Protein AF-A0AAW1M6V9-F1 (afdb_monomer_lite)

Foldseek 3Di:
DPPADKDKDAADQVQDLDSVLRIAIDGPVQVVCVVVVHDHDLSRVQVVVSVVQVVQVPDPPRFNEFEDRPCCVPVNCVVVDVVVVCVSVVSSVVVCVVVVGPYYDDDDDDD

Sequence (111 aa):
MIEGETFDIYFDADLFYFKEEGKTKVHKNDLKQFLDSSELSVPIIQIFMRTLRDYLLKAETGPRIGWLCLETTLDTKLIKNATDAITYVTEAFMKSDRNKEEFIMAPIYDR

Organism: Saponaria officinalis (NCBI:txid3572)

Structure (mmCIF, N/CA/C/O backbone):
data_AF-A0AAW1M6V9-F1
#
_entry.id   AF-A0AAW1M6V9-F1
#
loop_
_atom_site.group_PDB
_atom_site.id
_atom_site.type_symbol
_atom_site.label_atom_id
_atom_site.label_alt_id
_atom_site.label_comp_id
_atom_site.label_asym_id
_atom_site.label_entity_id
_atom_site.label_seq_id
_atom_site.pdbx_PDB_ins_code
_atom_site.Cartn_x
_atom_site.Cartn_y
_atom_site.Cartn_z
_atom_site.occupancy
_atom_site.B_iso_or_equiv
_atom_site.auth_seq_id
_atom_site.auth_comp_id
_atom_site.auth_asym_id
_atom_site.auth_atom_id
_atom_site.pdbx_PDB_model_num
ATOM 1 N N . MET A 1 1 ? -10.702 0.369 30.029 1.00 42.56 1 MET A N 1
ATOM 2 C CA . MET A 1 1 ? -10.553 -0.050 28.622 1.00 42.56 1 MET A CA 1
ATOM 3 C C . MET A 1 1 ? -9.155 -0.614 28.501 1.00 42.56 1 MET A C 1
ATOM 5 O O . MET A 1 1 ? -8.228 0.107 28.834 1.00 42.56 1 MET A O 1
ATOM 9 N N . ILE A 1 2 ? -8.997 -1.899 28.184 1.00 43.28 2 ILE A N 1
ATOM 10 C CA . ILE A 1 2 ? -7.659 -2.452 27.946 1.00 43.28 2 ILE A CA 1
ATOM 11 C C . ILE A 1 2 ? -7.262 -1.922 26.572 1.00 43.28 2 ILE A C 1
ATOM 13 O O . ILE A 1 2 ? -7.879 -2.308 25.581 1.00 43.28 2 ILE A O 1
ATOM 17 N N . GLU A 1 3 ? -6.329 -0.972 26.530 1.00 48.88 3 GLU A N 1
ATOM 18 C CA . GLU A 1 3 ? -5.642 -0.607 25.293 1.00 48.88 3 GLU A CA 1
ATOM 19 C C . GLU A 1 3 ? -5.102 -1.905 24.695 1.00 48.88 3 GLU A C 1
ATOM 21 O O . GLU A 1 3 ? -4.244 -2.567 25.279 1.00 48.88 3 GLU A O 1
ATOM 26 N N . GLY A 1 4 ? -5.706 -2.342 23.590 1.00 61.28 4 GLY A N 1
ATOM 27 C CA . GLY A 1 4 ? -5.284 -3.558 22.919 1.00 61.28 4 GLY A CA 1
ATOM 28 C C . GLY A 1 4 ? -3.827 -3.408 22.505 1.00 61.28 4 GLY A C 1
ATOM 29 O O . GLY A 1 4 ? -3.448 -2.378 21.941 1.00 61.28 4 GLY A O 1
ATOM 30 N N . GLU A 1 5 ? -3.018 -4.429 22.791 1.00 76.88 5 GLU A N 1
ATOM 31 C CA . GLU A 1 5 ? -1.633 -4.493 22.326 1.00 76.88 5 GLU A CA 1
ATOM 32 C C . GLU A 1 5 ? -1.571 -4.109 20.846 1.00 76.88 5 GLU A C 1
ATOM 34 O O . GLU A 1 5 ? -2.280 -4.661 19.997 1.00 76.88 5 GLU A O 1
ATOM 39 N N . THR A 1 6 ? -0.752 -3.101 20.587 1.00 78.12 6 THR A N 1
ATOM 40 C CA . THR A 1 6 ? -0.552 -2.502 19.278 1.00 78.12 6 THR A CA 1
ATOM 41 C C . THR A 1 6 ? 0.898 -2.723 18.902 1.00 78.12 6 THR A C 1
ATOM 43 O O . THR A 1 6 ? 1.780 -2.564 19.747 1.00 78.12 6 THR A O 1
ATOM 46 N N . PHE A 1 7 ? 1.152 -3.075 17.651 1.00 80.88 7 PHE A N 1
ATOM 47 C CA . PHE A 1 7 ? 2.505 -3.238 17.142 1.00 80.88 7 PHE A CA 1
ATOM 48 C C . PHE A 1 7 ? 2.664 -2.513 15.811 1.00 80.88 7 PHE A C 1
ATOM 50 O O . PHE A 1 7 ? 1.717 -2.340 15.043 1.00 80.88 7 PHE A O 1
ATOM 57 N N . ASP A 1 8 ? 3.884 -2.053 15.575 1.00 80.94 8 ASP A N 1
ATOM 58 C CA . ASP A 1 8 ? 4.241 -1.275 14.404 1.00 80.94 8 ASP A CA 1
ATOM 59 C C . ASP A 1 8 ? 4.926 -2.184 13.381 1.00 80.94 8 ASP A C 1
ATOM 61 O O . ASP A 1 8 ? 5.904 -2.863 13.700 1.00 80.94 8 ASP A O 1
ATOM 65 N N . ILE A 1 9 ? 4.420 -2.184 12.149 1.00 74.88 9 ILE A N 1
ATOM 66 C CA . ILE A 1 9 ? 5.059 -2.847 11.015 1.00 74.88 9 ILE A CA 1
ATOM 67 C C . ILE A 1 9 ? 5.765 -1.785 10.180 1.00 74.88 9 ILE A C 1
ATOM 69 O O . ILE A 1 9 ? 5.148 -0.819 9.725 1.00 74.88 9 ILE A O 1
ATOM 73 N N . TYR A 1 10 ? 7.067 -1.979 9.992 1.00 73.69 10 TYR A N 1
ATOM 74 C CA . TYR A 1 10 ? 7.930 -1.082 9.237 1.00 73.69 10 TYR A CA 1
ATOM 75 C C . TYR A 1 10 ? 8.211 -1.661 7.854 1.00 73.69 10 TYR A C 1
ATOM 77 O O . TYR A 1 10 ? 8.535 -2.840 7.718 1.00 73.69 10 TYR A O 1
ATOM 85 N N . PHE A 1 11 ? 8.120 -0.803 6.848 1.00 67.50 11 PHE A N 1
ATOM 86 C CA . PHE A 1 11 ? 8.471 -1.086 5.463 1.00 67.50 11 PHE A CA 1
ATOM 87 C C . PHE A 1 11 ? 9.568 -0.115 5.020 1.00 67.50 11 PHE A C 1
ATOM 89 O O . PHE A 1 11 ? 9.724 0.959 5.604 1.00 67.50 11 PHE A O 1
ATOM 96 N N . ASP A 1 12 ? 10.334 -0.487 3.996 1.00 63.91 12 ASP A N 1
ATOM 97 C CA . ASP A 1 12 ? 11.425 0.349 3.494 1.00 63.91 12 ASP A CA 1
ATOM 98 C C . ASP A 1 12 ? 10.887 1.683 2.945 1.00 63.91 12 ASP A C 1
ATOM 100 O O . ASP A 1 12 ? 10.114 1.711 1.988 1.00 63.91 12 ASP A O 1
ATOM 104 N N . ALA A 1 13 ? 11.271 2.795 3.580 1.00 54.16 13 ALA A N 1
ATOM 105 C CA . ALA A 1 13 ? 10.742 4.130 3.309 1.00 54.16 13 ALA A CA 1
ATOM 106 C C . ALA A 1 13 ? 11.024 4.616 1.874 1.00 54.16 13 ALA A C 1
ATOM 108 O O . ALA A 1 13 ? 10.273 5.441 1.348 1.00 54.16 13 ALA A O 1
ATOM 109 N N . ASP A 1 14 ? 12.069 4.082 1.232 1.00 52.62 14 ASP A N 1
ATOM 110 C CA . ASP A 1 14 ? 12.476 4.447 -0.132 1.00 52.62 14 ASP A CA 1
ATOM 111 C C . ASP A 1 14 ? 11.467 3.982 -1.198 1.00 52.62 14 ASP A C 1
ATOM 113 O O . ASP A 1 14 ? 11.513 4.400 -2.358 1.00 52.62 14 ASP A O 1
ATOM 117 N N . LEU A 1 15 ? 10.496 3.166 -0.789 1.00 50.44 15 LEU A N 1
ATOM 118 C CA . LEU A 1 15 ? 9.433 2.622 -1.622 1.00 50.44 15 LEU A CA 1
ATOM 119 C C . LEU A 1 15 ? 8.162 3.486 -1.664 1.00 50.44 15 LEU A C 1
ATOM 121 O O . LEU A 1 15 ? 7.245 3.149 -2.413 1.00 50.44 15 LEU A O 1
ATOM 125 N N . PHE A 1 16 ? 8.089 4.582 -0.899 1.00 53.72 16 PHE A N 1
ATOM 126 C CA . PHE A 1 16 ? 6.845 5.338 -0.696 1.00 53.72 16 PHE A CA 1
ATOM 127 C C . PHE A 1 16 ? 6.894 6.767 -1.224 1.00 53.72 16 PHE A C 1
ATOM 129 O O . PHE A 1 16 ? 7.960 7.375 -1.350 1.00 53.72 16 PHE A O 1
ATOM 136 N N . TYR A 1 17 ? 5.719 7.321 -1.540 1.00 52.38 17 TYR A N 1
ATOM 137 C CA . TYR A 1 17 ? 5.567 8.694 -2.025 1.00 52.38 17 TYR A CA 1
ATOM 138 C C . TYR A 1 17 ? 5.848 9.697 -0.909 1.00 52.38 17 TYR A C 1
ATOM 140 O O . TYR A 1 17 ? 6.528 10.690 -1.175 1.00 52.38 17 TYR A O 1
ATOM 148 N N . PHE A 1 18 ? 5.480 9.354 0.332 1.00 51.00 18 PHE A N 1
ATOM 149 C CA . PHE A 1 18 ? 5.724 10.153 1.530 1.00 51.00 18 PHE A CA 1
ATOM 150 C C . PHE A 1 18 ? 6.457 9.335 2.610 1.00 51.00 18 PHE A C 1
ATOM 152 O O . PHE A 1 18 ? 6.105 8.194 2.886 1.00 51.00 18 PHE A O 1
ATOM 159 N N . LYS A 1 19 ? 7.481 9.916 3.259 1.00 50.44 19 LYS A N 1
ATOM 160 C CA . LYS A 1 19 ? 8.318 9.219 4.268 1.00 50.44 19 LYS A CA 1
ATOM 161 C C . LYS A 1 19 ? 7.529 8.686 5.470 1.00 50.44 19 LYS A C 1
ATOM 163 O O . LYS A 1 19 ? 7.936 7.707 6.088 1.00 50.44 19 LYS A O 1
ATOM 168 N N . GLU A 1 20 ? 6.415 9.332 5.794 1.00 55.12 20 GLU A N 1
ATOM 169 C CA . GLU A 1 20 ? 5.517 8.954 6.891 1.00 55.12 20 GLU A CA 1
ATOM 170 C C . GLU A 1 20 ? 4.732 7.665 6.586 1.00 55.12 20 GLU A C 1
ATOM 172 O O . GLU A 1 20 ? 4.233 7.019 7.501 1.00 55.12 20 GLU A O 1
ATOM 177 N N . GLU A 1 21 ? 4.698 7.229 5.321 1.00 61.44 21 GLU A N 1
ATOM 178 C CA . GLU A 1 21 ? 3.997 6.021 4.881 1.00 61.44 21 GLU A CA 1
ATOM 179 C C . GLU A 1 21 ? 4.813 4.739 5.105 1.00 61.44 21 GLU A C 1
ATOM 181 O O . GLU A 1 21 ? 4.280 3.654 4.908 1.00 61.44 21 GLU A O 1
ATOM 186 N N . GLY A 1 22 ? 6.069 4.803 5.564 1.00 64.56 22 GLY A N 1
ATOM 187 C CA . GLY A 1 22 ? 6.906 3.621 5.842 1.00 64.56 22 GLY A CA 1
ATOM 188 C C . GLY A 1 22 ? 6.467 2.780 7.053 1.00 64.56 22 GLY A C 1
ATOM 189 O O . GLY A 1 22 ? 7.149 1.826 7.423 1.00 64.56 22 GLY A O 1
ATOM 190 N N . LYS A 1 23 ? 5.346 3.125 7.694 1.00 72.94 23 LYS A N 1
ATOM 191 C CA . LYS A 1 23 ? 4.867 2.509 8.931 1.00 72.94 23 LYS A CA 1
ATOM 192 C C . LYS A 1 23 ? 3.363 2.245 8.862 1.00 72.94 23 LYS A C 1
ATOM 194 O O . LYS A 1 23 ? 2.603 3.156 8.561 1.00 72.94 23 LYS A O 1
ATOM 199 N N . THR A 1 24 ? 2.942 1.036 9.222 1.00 77.50 24 THR A N 1
ATOM 200 C CA . THR A 1 24 ? 1.531 0.694 9.457 1.00 77.50 24 THR A CA 1
ATOM 201 C C . THR A 1 24 ? 1.377 0.201 10.891 1.00 77.50 24 THR A C 1
ATOM 203 O O . THR A 1 24 ? 2.114 -0.680 11.338 1.00 77.50 24 THR A O 1
ATOM 206 N N . LYS A 1 25 ? 0.428 0.781 11.627 1.00 80.69 25 LYS A N 1
ATOM 207 C CA . LYS A 1 25 ? 0.112 0.395 13.005 1.00 80.69 25 LYS A CA 1
ATOM 208 C C . LYS A 1 25 ? -0.996 -0.658 12.998 1.00 80.69 25 LYS A C 1
ATOM 210 O O . LYS A 1 25 ? -2.019 -0.450 12.358 1.00 80.69 25 LYS A O 1
ATOM 215 N N . VAL A 1 26 ? -0.797 -1.761 13.717 1.00 81.69 26 VAL A N 1
ATOM 216 C CA . VAL A 1 26 ? -1.743 -2.885 13.767 1.00 81.69 26 VAL A CA 1
ATOM 217 C C . VAL A 1 26 ? -2.171 -3.150 15.202 1.00 81.69 26 VAL A C 1
ATOM 219 O O . VAL A 1 26 ? -1.342 -3.311 16.100 1.00 81.69 26 VAL A O 1
ATOM 222 N N . HIS A 1 27 ? -3.477 -3.235 15.415 1.00 86.00 27 HIS A N 1
ATOM 223 C CA . HIS A 1 27 ? -4.090 -3.670 16.659 1.00 86.00 27 HIS A CA 1
ATOM 224 C C . HIS A 1 27 ? -4.420 -5.166 16.602 1.00 86.00 27 HIS A C 1
ATOM 226 O O . HIS A 1 27 ? -4.761 -5.709 15.554 1.00 86.00 27 HIS A O 1
ATOM 232 N N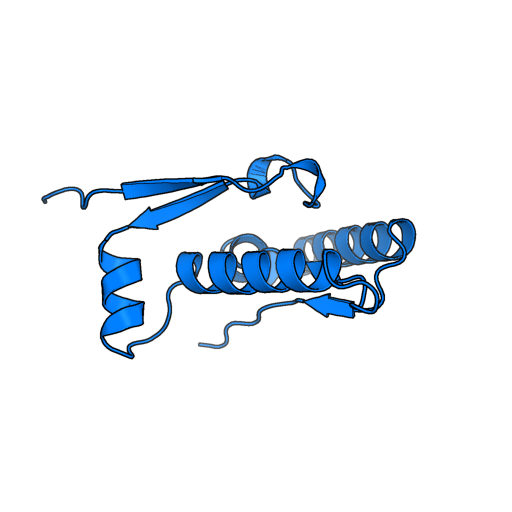 . LYS A 1 28 ? -4.435 -5.853 17.754 1.00 83.38 28 LYS A N 1
ATOM 233 C CA . LYS A 1 28 ? -4.912 -7.254 17.823 1.00 83.38 28 LYS A CA 1
ATOM 234 C C . LYS A 1 28 ? -6.304 -7.464 17.203 1.00 83.38 28 LYS A C 1
ATOM 236 O O . LYS A 1 28 ? -6.573 -8.536 16.666 1.00 83.38 28 LYS A O 1
ATOM 241 N N . ASN A 1 29 ? -7.174 -6.455 17.255 1.00 84.88 29 ASN A N 1
ATOM 242 C CA . ASN A 1 29 ? -8.499 -6.518 16.636 1.00 84.88 29 ASN A CA 1
ATOM 243 C C . ASN A 1 29 ? -8.440 -6.601 15.103 1.00 84.88 29 ASN A C 1
ATOM 245 O O . ASN A 1 29 ? -9.269 -7.296 14.528 1.00 84.88 29 ASN A O 1
ATOM 249 N N . ASP A 1 30 ? -7.448 -5.980 14.462 1.00 82.88 30 ASP A N 1
ATOM 250 C CA . ASP A 1 30 ? -7.242 -6.061 13.010 1.00 82.88 30 ASP A CA 1
ATOM 251 C C . ASP A 1 30 ? -6.919 -7.501 12.581 1.00 82.88 30 ASP A C 1
ATOM 253 O O . ASP A 1 30 ? -7.467 -8.025 11.613 1.00 82.88 30 ASP A O 1
ATOM 257 N N . LEU A 1 31 ? -6.076 -8.190 13.361 1.00 83.94 31 LEU A N 1
ATOM 258 C CA . LEU A 1 31 ? -5.754 -9.602 13.131 1.00 83.94 31 LEU A CA 1
ATOM 259 C C . LEU A 1 31 ? -6.967 -10.506 13.342 1.00 83.94 31 LEU A C 1
ATOM 261 O O . LEU A 1 31 ? -7.180 -11.448 12.581 1.00 83.94 31 LEU A O 1
ATOM 265 N N . LYS A 1 32 ? -7.766 -10.227 14.376 1.00 84.81 32 LYS A N 1
ATOM 266 C CA . LYS A 1 32 ? -9.000 -10.972 14.622 1.00 84.81 32 LYS A CA 1
ATOM 267 C C . LYS A 1 32 ? -9.962 -10.824 13.444 1.00 84.81 32 LYS A C 1
ATOM 269 O O . LYS A 1 32 ? -10.511 -11.822 12.996 1.00 84.81 32 LYS A O 1
ATOM 274 N N . GLN A 1 33 ? -10.114 -9.609 12.914 1.00 83.44 33 GLN A N 1
ATOM 275 C CA . GLN A 1 33 ? -10.970 -9.363 11.756 1.00 83.44 33 GLN A CA 1
ATOM 276 C C . GLN A 1 33 ? -10.527 -10.145 10.516 1.00 83.44 33 GLN A C 1
ATOM 278 O O . GLN A 1 33 ? -11.363 -10.696 9.801 1.00 83.44 33 GLN A O 1
ATOM 283 N N . PHE A 1 34 ? -9.214 -10.245 10.298 1.00 85.94 34 PHE A N 1
ATOM 284 C CA . PHE A 1 34 ? -8.646 -11.071 9.235 1.00 85.94 34 PHE A CA 1
ATOM 285 C C . PHE A 1 34 ? -8.954 -12.568 9.417 1.00 85.94 34 PHE A C 1
ATOM 287 O O . PHE A 1 34 ? -9.334 -13.237 8.459 1.00 85.94 34 PHE A O 1
ATOM 294 N N . LEU A 1 35 ? -8.812 -13.098 10.636 1.00 87.69 35 LEU A N 1
ATOM 295 C CA . LEU A 1 35 ? -9.018 -14.525 10.924 1.00 87.69 35 LEU A CA 1
ATOM 296 C C . LEU A 1 35 ? -10.495 -14.938 10.906 1.00 87.69 35 LEU A C 1
ATOM 298 O O . LEU A 1 35 ? -10.821 -16.029 10.443 1.00 87.69 35 LEU A O 1
ATOM 302 N N . ASP A 1 36 ? -11.387 -14.065 11.369 1.00 89.50 36 ASP A N 1
ATOM 303 C CA . ASP A 1 36 ? -12.816 -14.363 11.503 1.00 89.50 36 ASP A CA 1
ATOM 304 C C . ASP A 1 36 ? -13.597 -14.143 10.188 1.00 89.50 36 ASP A C 1
ATOM 306 O O . ASP A 1 36 ? -14.826 -14.211 10.180 1.00 89.50 36 ASP A O 1
ATOM 310 N N . SER A 1 37 ? -12.908 -13.891 9.063 1.00 76.62 37 SER A N 1
ATOM 311 C CA . SER A 1 37 ? -13.514 -13.568 7.755 1.00 76.62 37 SER A CA 1
ATOM 312 C C . SER A 1 37 ? -14.491 -12.385 7.805 1.00 76.62 37 SER A C 1
ATOM 314 O O . SER A 1 37 ? -15.437 -12.311 7.018 1.00 76.62 37 SER A O 1
ATOM 316 N N . SER A 1 38 ? -14.284 -11.463 8.746 1.00 80.81 38 SER A N 1
ATOM 317 C CA . SER A 1 38 ? -15.028 -10.209 8.788 1.00 80.81 38 SER A CA 1
ATOM 318 C C . SER A 1 38 ? -14.440 -9.203 7.797 1.00 80.81 38 SER A C 1
ATOM 320 O O . SER A 1 38 ? -13.434 -9.463 7.139 1.00 80.81 38 SER A O 1
ATOM 322 N N . GLU A 1 39 ? -15.052 -8.026 7.715 1.00 84.81 39 GLU A N 1
ATOM 323 C CA . GLU A 1 39 ? -14.516 -6.907 6.948 1.00 84.81 39 GLU A CA 1
ATOM 324 C C . GLU A 1 39 ? -13.059 -6.614 7.341 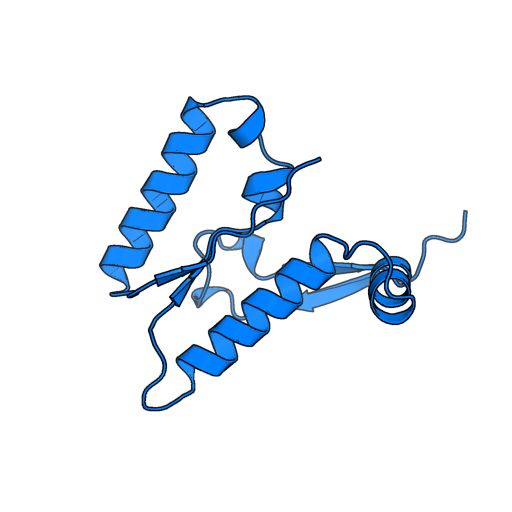1.00 84.81 39 GLU A C 1
ATOM 326 O O . GLU A 1 39 ? -12.738 -6.465 8.523 1.00 84.81 39 GLU A O 1
ATOM 331 N N . LEU A 1 40 ? -12.172 -6.586 6.343 1.00 84.44 40 LEU A N 1
ATOM 332 C CA . LEU A 1 40 ? -10.749 -6.357 6.560 1.00 84.44 40 LEU A CA 1
ATOM 333 C C . LEU A 1 40 ? -10.514 -4.902 6.950 1.00 84.44 40 LEU A C 1
ATOM 335 O O . LEU A 1 40 ? -10.971 -3.989 6.262 1.00 84.44 40 LEU A O 1
ATOM 339 N N . SER A 1 41 ? -9.743 -4.677 8.010 1.00 83.69 41 SER A N 1
ATOM 340 C CA . SER A 1 41 ? -9.348 -3.321 8.360 1.00 83.69 41 SER A CA 1
ATOM 341 C C . SER A 1 41 ? -8.306 -2.751 7.405 1.00 83.69 41 SER A C 1
ATOM 343 O O . SER A 1 41 ? -7.532 -3.461 6.753 1.00 83.69 41 SER A O 1
ATOM 345 N N . VAL A 1 42 ? -8.262 -1.421 7.372 1.00 80.06 42 VAL A N 1
ATOM 346 C CA . VAL A 1 42 ? -7.314 -0.636 6.578 1.00 80.06 42 VAL A CA 1
ATOM 347 C C . VAL A 1 42 ? -5.857 -1.068 6.805 1.00 80.06 42 VAL A C 1
ATOM 349 O O . VAL A 1 42 ? -5.177 -1.297 5.800 1.00 80.06 42 VAL A O 1
ATOM 352 N N . PRO A 1 43 ? -5.372 -1.282 8.050 1.00 81.62 43 PRO A N 1
ATOM 353 C CA . PRO A 1 43 ? -4.014 -1.774 8.277 1.00 81.62 43 PRO A CA 1
ATOM 354 C C . PRO A 1 43 ? -3.725 -3.112 7.588 1.00 81.62 43 PRO A C 1
ATOM 356 O O . PRO A 1 43 ? -2.669 -3.272 6.977 1.00 81.62 43 PRO A O 1
ATOM 359 N N . ILE A 1 44 ? -4.662 -4.067 7.625 1.00 85.38 44 ILE A N 1
ATOM 360 C CA . ILE A 1 44 ? -4.480 -5.388 7.002 1.00 85.38 44 ILE A CA 1
ATOM 361 C C . ILE A 1 44 ? -4.402 -5.270 5.481 1.00 85.38 44 ILE A C 1
ATOM 363 O O . ILE A 1 44 ? -3.512 -5.861 4.865 1.00 85.38 44 ILE A O 1
ATOM 367 N N . ILE A 1 45 ? -5.280 -4.468 4.874 1.00 83.69 45 ILE A N 1
ATOM 368 C CA . ILE A 1 45 ? -5.262 -4.224 3.426 1.00 83.69 45 ILE A CA 1
ATOM 369 C C . ILE A 1 45 ? -3.945 -3.554 3.019 1.00 83.69 45 ILE A C 1
ATOM 371 O O . ILE A 1 45 ? -3.307 -3.981 2.055 1.00 83.69 45 ILE A O 1
ATOM 375 N N . GLN A 1 46 ? -3.493 -2.544 3.770 1.00 80.62 46 GLN A N 1
ATOM 376 C CA . GLN A 1 46 ? -2.206 -1.893 3.526 1.00 80.62 46 GLN A CA 1
ATOM 377 C C . GLN A 1 46 ? -1.049 -2.898 3.576 1.00 80.62 46 GLN A C 1
ATOM 379 O O . GLN A 1 46 ? -0.232 -2.922 2.658 1.00 80.62 46 GLN A O 1
ATOM 384 N N . ILE A 1 47 ? -0.981 -3.746 4.608 1.00 82.81 47 ILE A N 1
ATOM 385 C CA . ILE A 1 47 ? 0.082 -4.753 4.760 1.00 82.81 47 ILE A CA 1
ATOM 386 C C . ILE A 1 47 ? 0.078 -5.740 3.600 1.00 82.81 47 ILE A C 1
ATOM 388 O O . ILE A 1 47 ? 1.138 -6.028 3.040 1.00 82.81 47 ILE A O 1
ATOM 392 N N . PHE A 1 48 ? -1.098 -6.249 3.229 1.00 84.44 48 PHE A N 1
ATOM 393 C CA . PHE A 1 48 ? -1.238 -7.198 2.132 1.00 84.44 48 PHE A CA 1
ATOM 394 C C . PHE A 1 48 ? -0.731 -6.598 0.820 1.00 84.44 48 PHE A C 1
ATOM 396 O O . PHE A 1 48 ? 0.136 -7.174 0.168 1.00 84.44 48 PHE A O 1
ATOM 403 N N . MET A 1 49 ? -1.216 -5.410 0.462 1.00 82.31 49 MET A N 1
ATOM 404 C CA . MET A 1 49 ? -0.858 -4.773 -0.803 1.00 82.31 49 MET A CA 1
ATOM 405 C C . MET A 1 49 ? 0.621 -4.368 -0.853 1.00 82.31 49 MET A C 1
ATOM 407 O O . MET A 1 49 ? 1.263 -4.515 -1.891 1.00 82.31 49 MET A O 1
ATOM 411 N N . ARG A 1 50 ? 1.195 -3.919 0.270 1.00 79.88 50 ARG A N 1
ATOM 412 C CA . ARG A 1 50 ? 2.638 -3.636 0.380 1.00 79.88 50 ARG A CA 1
ATOM 413 C C . ARG A 1 50 ? 3.469 -4.900 0.189 1.00 79.88 50 ARG A C 1
ATOM 415 O O . ARG A 1 50 ? 4.407 -4.907 -0.599 1.00 79.88 50 ARG A O 1
ATOM 422 N N . THR A 1 51 ? 3.069 -5.986 0.845 1.00 82.62 51 THR A N 1
ATOM 423 C CA . THR A 1 51 ? 3.729 -7.291 0.714 1.00 82.62 51 THR A CA 1
ATOM 424 C C . THR A 1 51 ? 3.636 -7.811 -0.721 1.00 82.62 51 THR A C 1
ATOM 426 O O . THR A 1 51 ? 4.618 -8.323 -1.255 1.00 82.62 51 THR A O 1
ATOM 429 N N . LEU A 1 52 ? 2.484 -7.629 -1.373 1.00 83.88 52 LEU A N 1
ATOM 430 C CA . LEU A 1 52 ? 2.282 -7.977 -2.776 1.00 83.88 52 LEU A CA 1
ATOM 431 C C . LEU A 1 52 ? 3.206 -7.168 -3.695 1.00 83.88 52 LEU A C 1
ATOM 433 O O . LEU A 1 52 ? 3.859 -7.749 -4.558 1.00 83.88 52 LEU A O 1
ATOM 437 N N . ARG A 1 53 ? 3.317 -5.851 -3.490 1.00 80.38 53 ARG A N 1
ATOM 438 C CA . ARG A 1 53 ? 4.239 -4.994 -4.249 1.00 80.38 53 ARG A CA 1
ATOM 439 C C . ARG A 1 53 ? 5.687 -5.454 -4.107 1.00 80.38 53 ARG A C 1
ATOM 441 O O . ARG A 1 53 ? 6.368 -5.615 -5.113 1.00 80.38 53 ARG A O 1
ATOM 448 N N . ASP A 1 54 ? 6.145 -5.684 -2.880 1.00 79.19 54 ASP A N 1
ATOM 449 C CA . ASP A 1 54 ? 7.525 -6.100 -2.606 1.00 79.19 54 ASP A CA 1
ATOM 450 C C . ASP A 1 54 ? 7.837 -7.468 -3.206 1.00 79.19 54 ASP A C 1
ATOM 452 O O . ASP A 1 54 ? 8.934 -7.694 -3.720 1.00 79.19 54 ASP A O 1
ATOM 456 N N . TYR A 1 55 ? 6.869 -8.382 -3.152 1.00 83.75 55 TYR A N 1
ATOM 457 C CA . TYR A 1 55 ? 6.972 -9.678 -3.803 1.00 83.75 55 TYR A CA 1
ATOM 458 C C . TYR A 1 55 ? 7.120 -9.526 -5.323 1.00 83.75 55 TYR A C 1
ATOM 460 O O . TYR A 1 55 ? 8.018 -10.124 -5.914 1.00 83.75 55 TYR A O 1
ATOM 468 N N . LEU A 1 56 ? 6.291 -8.685 -5.948 1.00 83.25 56 LEU A N 1
ATOM 469 C CA . LEU A 1 56 ? 6.311 -8.457 -7.394 1.00 83.25 56 LEU A CA 1
ATOM 470 C C . LEU A 1 56 ? 7.583 -7.730 -7.847 1.00 83.25 56 LEU A C 1
ATOM 472 O O . LEU A 1 56 ? 8.170 -8.124 -8.846 1.00 83.25 56 LEU A O 1
ATOM 476 N N . LEU A 1 57 ? 8.083 -6.755 -7.083 1.00 77.19 57 LEU A N 1
ATOM 477 C CA . LEU A 1 57 ? 9.345 -6.068 -7.385 1.00 77.19 57 LEU A CA 1
ATOM 478 C C . LEU A 1 57 ? 10.572 -6.986 -7.326 1.00 77.19 57 LEU A C 1
ATOM 480 O O . LEU A 1 57 ? 11.560 -6.732 -8.011 1.00 77.19 57 LEU A O 1
ATOM 484 N N . LYS A 1 58 ? 10.534 -8.026 -6.488 1.00 80.94 58 LYS A N 1
ATOM 485 C CA . LYS A 1 58 ? 11.624 -9.005 -6.357 1.00 80.94 58 LYS A CA 1
ATOM 486 C C . LYS A 1 58 ? 11.560 -10.115 -7.405 1.00 80.94 58 LYS A C 1
ATOM 488 O O . LYS A 1 58 ? 12.531 -10.855 -7.548 1.00 80.94 58 LYS A O 1
ATOM 493 N N . ALA A 1 59 ? 10.443 -10.262 -8.113 1.00 80.81 59 ALA A N 1
ATOM 494 C CA . ALA A 1 59 ? 10.325 -11.241 -9.180 1.00 80.81 59 ALA A CA 1
ATOM 495 C C . ALA A 1 59 ? 11.094 -10.762 -10.423 1.00 80.81 59 ALA A C 1
ATOM 497 O O . ALA A 1 59 ? 10.929 -9.627 -10.858 1.00 80.81 59 ALA A O 1
ATOM 498 N N . GLU A 1 60 ? 11.902 -11.636 -11.034 1.00 72.12 60 GLU A N 1
ATOM 499 C CA . GLU A 1 60 ? 12.760 -11.291 -12.189 1.00 72.12 60 GLU A CA 1
ATOM 500 C C . GLU A 1 60 ? 11.987 -10.734 -13.397 1.00 72.12 60 GLU A C 1
ATOM 502 O O . GLU A 1 60 ? 12.533 -9.983 -14.201 1.00 72.12 60 GLU A O 1
ATOM 507 N N . THR A 1 61 ? 10.712 -11.100 -13.520 1.00 77.38 61 THR A N 1
ATOM 508 C CA . THR A 1 61 ? 9.792 -10.656 -14.579 1.00 77.38 61 THR A CA 1
ATOM 509 C C . THR A 1 61 ? 8.576 -9.921 -14.019 1.00 77.38 61 THR A C 1
ATOM 511 O O . THR A 1 61 ? 7.584 -9.727 -14.720 1.00 77.38 61 THR A O 1
ATOM 514 N N . GLY A 1 62 ? 8.621 -9.547 -12.739 1.00 74.38 62 GLY A N 1
ATOM 515 C CA . GLY A 1 62 ? 7.504 -8.892 -12.086 1.00 74.38 62 GLY A CA 1
ATOM 516 C C . GLY A 1 62 ? 7.314 -7.462 -12.591 1.00 74.38 62 GLY A C 1
ATOM 517 O O . GLY A 1 62 ? 8.299 -6.765 -12.854 1.00 74.38 62 GLY A O 1
ATOM 518 N N . PRO A 1 63 ? 6.059 -7.005 -12.725 1.00 79.75 63 PRO A N 1
ATOM 519 C CA . PRO A 1 63 ? 5.790 -5.635 -13.120 1.00 79.75 63 PRO A CA 1
ATOM 520 C C . PRO A 1 63 ? 6.273 -4.661 -12.046 1.00 79.75 63 PRO A C 1
ATOM 522 O O . PRO A 1 63 ? 6.165 -4.922 -10.842 1.00 79.75 63 PRO A O 1
ATOM 525 N N . ARG A 1 64 ? 6.738 -3.484 -12.470 1.00 81.31 64 ARG A N 1
ATOM 526 C CA . ARG A 1 64 ? 6.974 -2.381 -11.530 1.00 81.31 64 ARG A CA 1
ATOM 527 C C . ARG A 1 64 ? 5.645 -1.758 -11.142 1.00 81.31 64 ARG A C 1
ATOM 529 O O . ARG A 1 64 ? 4.918 -1.274 -12.002 1.00 81.31 64 ARG A O 1
ATOM 536 N N . ILE A 1 65 ? 5.325 -1.765 -9.855 1.00 81.94 65 ILE A N 1
ATOM 537 C CA . ILE A 1 65 ? 4.019 -1.320 -9.373 1.00 81.94 65 ILE A CA 1
ATOM 538 C C . ILE A 1 65 ? 4.177 -0.126 -8.437 1.00 81.94 65 ILE A C 1
ATOM 540 O O . ILE A 1 65 ? 4.924 -0.194 -7.465 1.00 81.94 65 ILE A O 1
ATOM 544 N N . GLY A 1 66 ? 3.438 0.942 -8.715 1.00 76.88 66 GLY A N 1
ATOM 545 C CA . GLY A 1 66 ? 3.208 2.088 -7.842 1.00 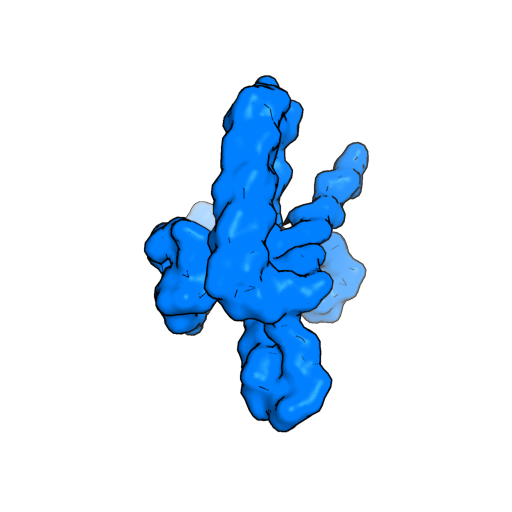76.88 66 GLY A CA 1
ATOM 546 C C . GLY A 1 66 ? 2.083 1.871 -6.850 1.00 76.88 66 GLY A C 1
ATOM 547 O O . GLY A 1 66 ? 1.338 0.893 -6.921 1.00 76.88 66 GLY A O 1
ATOM 548 N N . TRP A 1 67 ? 1.936 2.795 -5.908 1.00 76.94 67 TRP A N 1
ATOM 549 C CA . TRP A 1 67 ? 1.021 2.625 -4.781 1.00 76.94 67 TRP A CA 1
ATOM 550 C C . TRP A 1 67 ? 0.379 3.937 -4.335 1.00 76.94 67 TRP A C 1
ATOM 552 O O . TRP A 1 67 ? 1.075 4.928 -4.124 1.00 76.94 67 TRP A O 1
ATOM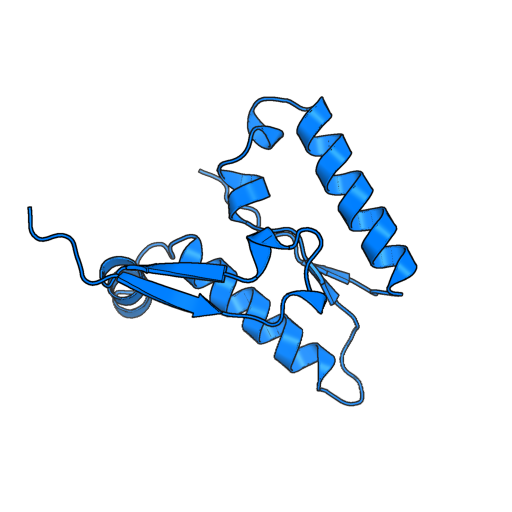 562 N N . LEU A 1 68 ? -0.936 3.902 -4.108 1.00 74.56 68 LEU A N 1
ATOM 563 C CA . LEU A 1 68 ? -1.668 4.915 -3.350 1.00 74.56 68 LEU A CA 1
ATOM 564 C C . LEU A 1 68 ? -1.981 4.380 -1.952 1.00 74.56 68 LEU A C 1
ATOM 566 O O . LEU A 1 68 ? -2.561 3.307 -1.794 1.00 74.56 68 LEU A O 1
ATOM 570 N N . CYS A 1 69 ? -1.609 5.137 -0.925 1.00 71.88 69 CYS A N 1
ATOM 571 C CA . CYS A 1 69 ? -1.837 4.768 0.462 1.00 71.88 69 CYS A CA 1
ATOM 572 C C . CYS A 1 69 ? -3.324 4.818 0.819 1.00 71.88 69 CYS A C 1
ATOM 574 O O . CYS A 1 69 ? -3.963 5.865 0.722 1.00 71.88 69 CYS A O 1
ATOM 576 N N . LEU A 1 70 ? -3.840 3.681 1.301 1.00 67.88 70 LEU A N 1
ATOM 577 C CA . LEU A 1 70 ? -5.254 3.515 1.624 1.00 67.88 70 LEU A CA 1
ATOM 578 C C . LEU A 1 70 ? -5.760 4.521 2.675 1.00 67.88 70 LEU A C 1
ATOM 580 O O . LEU A 1 70 ? -6.821 5.099 2.486 1.00 67.88 70 LEU A O 1
ATOM 584 N N . GLU A 1 71 ? -5.003 4.785 3.746 1.00 64.06 71 GLU A N 1
ATOM 585 C CA . GLU A 1 71 ? -5.344 5.806 4.759 1.00 64.06 71 GLU A CA 1
ATOM 586 C C . GLU A 1 71 ? -5.422 7.208 4.150 1.00 64.06 71 GLU A C 1
ATOM 588 O O . GLU A 1 71 ? -6.291 7.999 4.505 1.00 64.06 71 GLU A O 1
ATOM 593 N N . THR A 1 72 ? -4.568 7.518 3.176 1.00 61.38 72 THR A N 1
ATOM 594 C CA . THR A 1 72 ? -4.618 8.803 2.477 1.00 61.38 72 THR A CA 1
ATOM 595 C C . THR A 1 72 ? -5.844 8.872 1.567 1.00 61.38 72 THR A C 1
ATOM 597 O O . THR A 1 72 ? -6.513 9.902 1.519 1.00 61.38 72 THR A O 1
ATOM 600 N N . THR A 1 73 ? -6.220 7.764 0.925 1.00 59.12 73 THR A N 1
ATOM 601 C CA . THR A 1 73 ? -7.447 7.681 0.117 1.00 59.12 73 THR A CA 1
ATOM 602 C C . THR A 1 73 ? -8.741 7.617 0.935 1.00 59.12 73 THR A C 1
ATOM 604 O O . THR A 1 73 ? -9.765 8.085 0.446 1.00 59.12 73 THR A O 1
ATOM 607 N N . LEU A 1 74 ? -8.708 7.084 2.161 1.00 57.97 74 LEU A N 1
ATOM 608 C CA . LEU A 1 74 ? -9.878 6.888 3.026 1.00 57.97 74 LEU A CA 1
ATOM 609 C C . LEU A 1 74 ? -10.082 7.994 4.060 1.00 57.97 74 LEU A C 1
ATOM 611 O O . LEU A 1 74 ? -11.189 8.512 4.199 1.00 57.97 74 LEU A O 1
ATOM 615 N N . ASP A 1 75 ? -9.025 8.321 4.804 1.00 53.22 75 ASP A N 1
ATOM 616 C CA . ASP A 1 75 ? -9.088 9.119 6.032 1.00 53.22 75 ASP A CA 1
ATOM 617 C C . ASP A 1 75 ? -8.525 10.531 5.876 1.00 53.22 75 ASP A C 1
ATOM 619 O O . ASP A 1 75 ? -8.830 11.415 6.685 1.00 53.22 75 ASP A O 1
ATOM 623 N N . THR A 1 76 ? -7.759 10.807 4.820 1.00 48.72 76 THR A N 1
ATOM 624 C CA . THR A 1 76 ? -7.379 12.188 4.518 1.00 48.72 76 THR A CA 1
ATOM 625 C C . THR A 1 76 ? -8.359 12.836 3.554 1.00 48.72 76 THR A C 1
ATOM 627 O O . THR A 1 76 ? -9.127 12.195 2.845 1.00 48.72 76 THR A O 1
ATOM 630 N N . LYS A 1 77 ? -8.349 14.163 3.578 1.00 48.28 77 LYS A N 1
ATOM 631 C CA . LYS A 1 77 ? -9.249 15.124 2.939 1.00 48.28 77 LYS A CA 1
ATOM 632 C C . LYS A 1 77 ? -9.610 14.877 1.464 1.00 48.28 77 LYS A C 1
ATOM 634 O O . LYS A 1 77 ? -10.443 15.624 0.981 1.00 48.28 77 LYS A O 1
ATOM 639 N N . LEU A 1 78 ? -9.082 13.873 0.760 1.00 53.00 78 LEU A N 1
ATOM 640 C CA . LEU A 1 78 ? -9.350 13.607 -0.659 1.00 53.00 78 LEU A CA 1
ATOM 641 C C . LEU A 1 78 ? -10.846 13.380 -0.947 1.00 53.00 78 LEU A C 1
ATOM 643 O O . LEU A 1 78 ? -11.396 14.012 -1.843 1.00 53.00 78 LEU A O 1
ATOM 647 N N . ILE A 1 79 ? -11.550 12.577 -0.139 1.00 54.47 79 ILE A N 1
ATOM 648 C CA . ILE A 1 79 ? -13.005 12.374 -0.320 1.00 54.47 79 ILE A CA 1
ATOM 649 C C . ILE A 1 79 ? -13.801 13.651 0.029 1.00 54.47 79 ILE A C 1
ATOM 651 O O . ILE A 1 79 ? -14.893 13.877 -0.486 1.00 54.47 79 ILE A O 1
ATOM 655 N N . LYS A 1 80 ? -13.253 14.526 0.883 1.00 60.03 80 LYS A N 1
ATOM 656 C CA . LYS A 1 80 ? -13.920 15.755 1.358 1.00 60.03 80 LYS A CA 1
ATOM 657 C C . LYS A 1 80 ? -13.523 17.021 0.579 1.00 60.03 80 LYS A C 1
ATOM 659 O O . LYS A 1 80 ? -14.200 18.036 0.708 1.00 60.03 80 LYS A O 1
ATOM 664 N N . ASN A 1 81 ? -12.441 16.978 -0.199 1.00 71.88 81 ASN A N 1
ATOM 665 C CA . ASN A 1 81 ? -11.852 18.081 -0.955 1.00 71.88 81 ASN A CA 1
ATOM 666 C C . ASN A 1 81 ? -11.244 17.545 -2.263 1.00 71.88 81 ASN A C 1
ATOM 668 O O . ASN A 1 81 ? -10.154 16.968 -2.278 1.00 71.88 81 ASN A O 1
ATOM 672 N N . ALA A 1 82 ? -11.938 17.804 -3.372 1.00 76.56 82 ALA A N 1
ATOM 673 C CA . ALA A 1 82 ? -11.527 17.369 -4.703 1.00 76.56 82 ALA A CA 1
ATOM 674 C C . ALA A 1 82 ? -10.146 17.908 -5.124 1.00 76.56 82 ALA A C 1
ATOM 676 O O . ALA A 1 82 ? -9.414 17.221 -5.831 1.00 76.56 82 ALA A O 1
ATOM 677 N N . THR A 1 83 ? -9.754 19.105 -4.677 1.00 81.38 83 THR A N 1
ATOM 678 C CA . THR A 1 83 ? -8.448 19.691 -5.020 1.00 81.38 83 THR A CA 1
ATOM 679 C C . THR A 1 83 ? -7.302 18.913 -4.383 1.00 81.38 83 THR A C 1
ATOM 681 O O . THR A 1 83 ? -6.304 18.626 -5.048 1.00 81.38 83 THR A O 1
ATOM 684 N N . ASP A 1 84 ? -7.457 18.518 -3.118 1.00 75.44 84 ASP A N 1
ATOM 685 C CA . ASP A 1 84 ? -6.453 17.712 -2.422 1.00 75.44 84 ASP A CA 1
ATOM 686 C C . ASP A 1 84 ? -6.370 16.321 -3.070 1.00 75.44 84 ASP A C 1
ATOM 688 O O . ASP A 1 84 ? -5.270 15.834 -3.325 1.00 75.44 84 ASP A O 1
ATOM 692 N N . ALA A 1 85 ? -7.523 15.726 -3.426 1.00 75.31 85 ALA A N 1
ATOM 693 C CA . ALA A 1 85 ? -7.615 14.451 -4.153 1.00 75.31 85 ALA A CA 1
ATOM 694 C C . ALA A 1 85 ? -6.823 14.467 -5.458 1.00 75.31 85 ALA A C 1
ATOM 696 O O . ALA A 1 85 ? -5.978 13.604 -5.693 1.00 75.31 85 ALA A O 1
ATOM 697 N N . ILE A 1 86 ? -7.079 15.478 -6.289 1.00 81.38 86 ILE A N 1
ATOM 698 C CA . ILE A 1 86 ? -6.410 15.646 -7.577 1.00 81.38 86 ILE A CA 1
ATOM 699 C C . ILE A 1 86 ? -4.910 15.840 -7.368 1.00 81.38 86 ILE A C 1
ATOM 701 O O . ILE A 1 86 ? -4.124 15.232 -8.091 1.00 81.38 86 ILE A O 1
ATOM 705 N N . THR A 1 87 ? -4.507 16.637 -6.376 1.00 81.19 87 THR A N 1
ATOM 706 C CA . THR A 1 87 ? -3.090 16.889 -6.081 1.00 81.19 87 THR A CA 1
ATOM 707 C C . THR A 1 87 ? -2.378 15.596 -5.689 1.00 81.19 87 THR A C 1
ATOM 709 O O . THR A 1 87 ? -1.387 15.237 -6.319 1.00 81.19 87 THR A O 1
ATOM 712 N N . TYR A 1 88 ? -2.931 14.843 -4.735 1.00 77.69 88 TYR A N 1
ATOM 713 C CA . TYR A 1 88 ? -2.364 13.572 -4.281 1.00 77.69 88 TYR A CA 1
ATOM 714 C C . TYR A 1 88 ? -2.224 12.553 -5.418 1.00 77.69 88 TYR A C 1
ATOM 716 O O . TYR A 1 88 ? -1.152 11.985 -5.629 1.00 77.69 88 TYR A O 1
ATOM 724 N N . VAL A 1 89 ? -3.298 12.351 -6.187 1.00 79.88 89 VAL A N 1
ATOM 725 C CA . VAL A 1 89 ? -3.299 11.410 -7.313 1.00 79.88 89 VAL A CA 1
ATOM 726 C C . VAL A 1 89 ? -2.293 11.851 -8.378 1.00 79.88 89 VAL A C 1
ATOM 728 O O . VAL A 1 89 ? -1.531 11.026 -8.874 1.00 79.88 89 VAL A O 1
ATOM 731 N N . THR A 1 90 ? -2.227 13.148 -8.691 1.00 84.44 90 THR A N 1
ATOM 732 C CA . THR A 1 90 ? -1.278 13.690 -9.677 1.00 84.44 90 THR A CA 1
ATOM 733 C C . THR A 1 90 ? 0.169 13.479 -9.242 1.00 84.44 90 THR A C 1
ATOM 735 O O . THR A 1 90 ? 0.986 13.024 -10.041 1.00 84.44 90 THR A O 1
ATOM 738 N N . GLU A 1 91 ? 0.501 13.767 -7.983 1.00 81.50 91 GLU A N 1
ATOM 739 C CA . GLU A 1 91 ? 1.851 13.562 -7.450 1.00 81.50 91 GLU A CA 1
ATOM 740 C C . GLU A 1 91 ? 2.259 12.086 -7.479 1.00 81.50 91 GLU A C 1
ATOM 742 O O . GLU A 1 91 ? 3.393 11.763 -7.857 1.00 81.50 91 GLU A O 1
ATOM 747 N N . ALA A 1 92 ? 1.326 11.190 -7.151 1.00 79.12 92 ALA A N 1
ATOM 748 C CA . ALA A 1 92 ? 1.544 9.758 -7.241 1.00 79.12 92 ALA A CA 1
ATOM 749 C C . ALA A 1 92 ? 1.772 9.295 -8.687 1.00 79.12 92 ALA A C 1
ATOM 751 O O . ALA A 1 92 ? 2.762 8.620 -8.958 1.00 79.12 92 ALA A O 1
ATOM 752 N N . PHE A 1 93 ? 0.948 9.738 -9.642 1.00 83.56 93 PHE A N 1
ATOM 753 C CA . PHE A 1 93 ? 1.163 9.449 -11.065 1.00 83.56 93 PHE A CA 1
ATOM 754 C C . PHE A 1 93 ? 2.518 9.959 -11.558 1.00 83.56 93 PHE A C 1
ATOM 756 O O . PHE A 1 93 ? 3.268 9.217 -12.189 1.00 83.56 93 PHE A O 1
ATOM 763 N N . MET A 1 94 ? 2.870 11.206 -11.239 1.00 85.75 94 MET A N 1
ATOM 764 C CA . MET A 1 94 ? 4.142 11.794 -11.659 1.00 85.75 94 MET A CA 1
ATOM 765 C C . MET A 1 94 ? 5.345 11.028 -11.109 1.00 85.75 94 MET A C 1
ATOM 767 O O . MET A 1 94 ? 6.365 10.911 -11.787 1.00 85.75 94 MET A O 1
ATOM 771 N N . LYS A 1 95 ? 5.274 10.527 -9.873 1.00 82.12 95 LYS A N 1
ATOM 772 C CA . LYS A 1 95 ? 6.368 9.733 -9.306 1.00 82.12 95 LYS A CA 1
ATOM 773 C C . LYS A 1 95 ? 6.352 8.281 -9.801 1.00 82.12 95 LYS A C 1
ATOM 775 O O . LYS A 1 95 ? 7.438 7.747 -10.004 1.00 82.12 95 LYS A O 1
ATOM 780 N N . SER A 1 96 ? 5.192 7.700 -10.114 1.00 84.50 96 SER A N 1
ATOM 781 C CA . SER A 1 96 ? 5.121 6.413 -10.820 1.00 84.50 96 SER A CA 1
ATOM 782 C C . SER A 1 96 ? 5.783 6.455 -12.186 1.00 84.50 96 SER A C 1
ATOM 784 O O . SER A 1 96 ? 6.601 5.591 -12.500 1.00 84.50 96 SER A O 1
ATOM 786 N N . ASP A 1 97 ? 5.505 7.502 -12.959 1.00 86.19 97 ASP A N 1
ATOM 787 C CA . ASP A 1 97 ? 6.122 7.718 -14.266 1.00 86.19 97 ASP A CA 1
ATOM 788 C C . ASP A 1 97 ? 7.650 7.856 -14.147 1.00 86.19 97 ASP A C 1
ATOM 790 O O . ASP A 1 97 ? 8.404 7.143 -14.813 1.00 86.19 97 ASP A O 1
ATOM 794 N N . ARG A 1 98 ? 8.132 8.669 -13.192 1.00 85.94 98 ARG A N 1
ATOM 795 C CA . ARG A 1 98 ? 9.574 8.784 -12.894 1.00 85.94 98 ARG A CA 1
ATOM 796 C C . ARG A 1 98 ? 10.216 7.448 -12.512 1.00 85.94 98 ARG A C 1
ATOM 798 O O . ARG A 1 98 ? 11.359 7.195 -12.895 1.00 85.94 98 ARG A O 1
ATOM 805 N N . ASN A 1 99 ? 9.493 6.603 -11.782 1.00 83.19 99 ASN A N 1
ATOM 806 C CA . ASN A 1 99 ? 9.947 5.278 -11.360 1.00 83.19 99 ASN A CA 1
ATOM 807 C C . ASN A 1 99 ? 9.782 4.199 -12.446 1.00 83.19 99 ASN A C 1
ATOM 809 O O . ASN A 1 99 ? 10.252 3.073 -12.256 1.00 83.19 99 ASN A O 1
ATOM 813 N N . LYS A 1 100 ? 9.168 4.537 -13.590 1.00 85.44 100 LYS A N 1
ATOM 814 C CA . LYS A 1 100 ? 8.819 3.608 -14.677 1.00 85.44 100 LYS A CA 1
ATOM 815 C C . LYS A 1 100 ? 7.953 2.447 -14.188 1.00 85.44 100 LYS A C 1
ATOM 817 O O . LYS A 1 100 ? 8.189 1.293 -14.544 1.00 85.44 100 LYS A O 1
ATOM 822 N N . GLU A 1 101 ? 7.002 2.758 -13.318 1.00 86.94 101 GLU A N 1
ATOM 823 C CA . GLU A 1 101 ? 5.998 1.805 -12.863 1.00 86.94 101 GLU A CA 1
ATOM 824 C C . GLU A 1 101 ? 4.948 1.595 -13.960 1.00 86.94 101 GLU A C 1
ATOM 826 O O . GLU A 1 101 ? 4.497 2.538 -14.605 1.00 86.94 101 GLU A O 1
ATOM 831 N N . GLU A 1 102 ? 4.587 0.339 -14.191 1.00 86.75 102 GLU A N 1
ATOM 832 C CA . GLU A 1 102 ? 3.654 -0.102 -15.231 1.00 86.75 102 GLU A CA 1
ATOM 833 C C . GLU A 1 102 ? 2.203 -0.061 -14.747 1.00 86.75 102 GLU A C 1
ATOM 835 O O . GLU A 1 102 ? 1.283 0.163 -15.532 1.00 86.75 102 GLU A O 1
ATOM 840 N N . PHE A 1 103 ? 1.994 -0.254 -13.443 1.00 84.94 103 PHE A N 1
ATOM 841 C CA . PHE A 1 103 ? 0.676 -0.239 -12.814 1.00 84.94 103 PHE A CA 1
ATOM 842 C C . PHE A 1 103 ? 0.712 0.566 -11.523 1.00 84.94 103 PHE A C 1
ATOM 844 O O . PHE A 1 103 ? 1.747 0.646 -10.871 1.00 84.94 103 PHE A O 1
ATOM 851 N N . ILE A 1 104 ? -0.435 1.105 -11.111 1.00 83.50 104 ILE A N 1
ATOM 852 C CA . ILE A 1 104 ? -0.613 1.734 -9.799 1.00 83.50 104 ILE A CA 1
ATOM 853 C C . ILE A 1 104 ? -1.692 0.964 -9.052 1.00 83.50 104 ILE A C 1
ATOM 855 O O . ILE A 1 104 ? -2.814 0.815 -9.534 1.00 83.50 104 ILE A O 1
ATOM 859 N N . MET A 1 105 ? -1.355 0.483 -7.861 1.00 81.62 105 MET A N 1
ATOM 860 C CA . MET A 1 105 ? -2.331 -0.090 -6.948 1.00 81.62 105 MET A CA 1
ATOM 861 C C . MET A 1 105 ? -3.025 1.025 -6.168 1.00 81.62 105 MET A C 1
ATOM 863 O O . MET A 1 105 ? -2.387 1.762 -5.418 1.00 81.62 105 MET A O 1
ATOM 867 N N . ALA A 1 106 ? -4.338 1.120 -6.352 1.00 80.25 106 ALA A N 1
ATOM 868 C CA . ALA A 1 106 ? -5.205 2.105 -5.723 1.00 80.25 106 ALA A CA 1
ATOM 869 C C . ALA A 1 106 ? -6.334 1.373 -4.986 1.00 80.25 106 ALA A C 1
ATOM 871 O O . ALA A 1 106 ? -7.360 1.069 -5.596 1.00 80.25 106 ALA A O 1
ATOM 872 N N . PRO A 1 107 ? -6.147 1.001 -3.711 1.00 75.81 107 PRO A N 1
ATOM 873 C CA . PRO A 1 107 ? -7.217 0.382 -2.946 1.00 75.81 107 PRO A CA 1
ATOM 874 C C . PRO A 1 107 ? -8.345 1.406 -2.748 1.00 75.81 107 PRO A C 1
ATOM 876 O O . PRO A 1 107 ? -8.121 2.509 -2.256 1.00 75.81 107 PRO A O 1
ATOM 879 N N . ILE A 1 108 ? -9.554 1.038 -3.168 1.00 72.06 108 ILE A N 1
ATOM 880 C CA . ILE A 1 108 ? -10.767 1.841 -3.007 1.00 72.06 108 ILE A CA 1
ATOM 881 C C . ILE A 1 108 ? -11.662 1.096 -2.034 1.00 72.06 108 ILE A C 1
ATOM 883 O O . I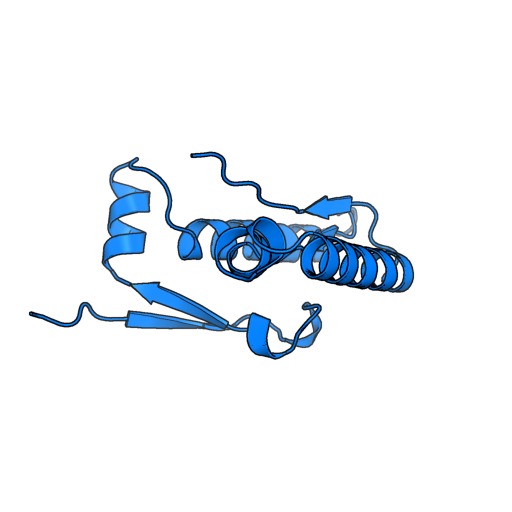LE A 1 108 ? -11.827 -0.120 -2.135 1.00 72.06 108 ILE A O 1
ATOM 887 N N . TYR A 1 109 ? -12.235 1.834 -1.100 1.00 68.62 109 TYR A N 1
ATOM 888 C CA . TYR A 1 109 ? -13.200 1.308 -0.161 1.00 68.62 109 TYR A CA 1
ATOM 889 C C . TYR A 1 109 ? -14.485 2.114 -0.309 1.00 68.62 109 TYR A C 1
ATOM 891 O O . TYR A 1 109 ? -14.484 3.335 -0.147 1.00 68.62 109 TYR A O 1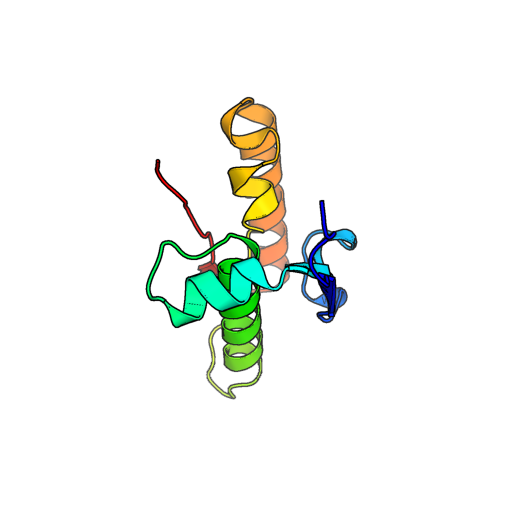
ATOM 899 N N . ASP A 1 110 ? -15.542 1.409 -0.692 1.00 62.53 110 ASP A N 1
ATOM 900 C CA . ASP A 1 110 ? -16.884 1.944 -0.884 1.00 62.53 110 ASP A CA 1
ATOM 901 C C . ASP A 1 110 ? -17.743 1.500 0.305 1.00 62.53 110 ASP A C 1
ATOM 903 O O . ASP A 1 110 ? -17.706 0.321 0.671 1.00 62.53 110 ASP A O 1
ATOM 907 N N . ARG A 1 111 ? -18.445 2.442 0.943 1.00 56.62 111 ARG A N 1
ATOM 908 C CA . ARG A 1 111 ? -19.351 2.169 2.072 1.00 56.62 111 ARG A CA 1
ATOM 909 C C . ARG A 1 111 ? -20.798 2.233 1.635 1.00 56.62 111 ARG A C 1
ATOM 911 O O . ARG A 1 111 ? -21.167 3.272 1.048 1.00 56.62 111 ARG A O 1
#

Secondary structure (DSSP, 8-state):
-----EEEEE--GGGSSSGGGGEEEEEHHHHHHHHTT-PPPHHHHHHHHHHHHHHHHHSTTPPPEEE--HHHHHTSTTTT-HHHHHHHHHHHHHHHHHHT-SEEE------

Radius of gyration: 15.07 Å; chains: 1; bounding box: 32×34×44 Å

pLDDT: mean 74.27, std 12.03, range [42.56, 89.5]